Protein AF-A0A3C1H2M7-F1 (afdb_monomer_lite)

Structure (mmCIF, N/CA/C/O backbone):
data_AF-A0A3C1H2M7-F1
#
_entry.id   AF-A0A3C1H2M7-F1
#
loop_
_atom_site.group_PDB
_atom_site.id
_atom_site.type_symbol
_atom_site.label_atom_id
_atom_site.label_alt_id
_atom_site.label_comp_id
_atom_site.label_asym_id
_atom_site.label_entity_id
_atom_site.label_seq_id
_atom_site.pdbx_PDB_ins_code
_atom_site.Cartn_x
_atom_site.Cartn_y
_atom_site.Cartn_z
_atom_site.occupancy
_atom_site.B_iso_or_equiv
_atom_site.auth_seq_id
_atom_site.auth_comp_id
_atom_site.auth_asym_id
_atom_site.auth_atom_id
_atom_site.pdbx_PDB_model_num
ATOM 1 N N . ILE A 1 1 ? -2.797 2.943 5.024 1.00 96.88 1 ILE A N 1
ATOM 2 C CA . ILE A 1 1 ? -1.565 2.755 4.202 1.00 96.88 1 ILE A CA 1
ATOM 3 C C . ILE A 1 1 ? -1.739 3.257 2.765 1.00 96.88 1 ILE A C 1
ATOM 5 O O . ILE A 1 1 ? -1.043 4.190 2.391 1.00 96.88 1 ILE A O 1
ATOM 9 N N . VAL A 1 2 ? -2.667 2.700 1.969 1.00 97.56 2 VAL A N 1
ATOM 10 C CA . VAL A 1 2 ? -2.849 3.058 0.539 1.00 97.56 2 VAL A CA 1
ATOM 11 C C . VAL A 1 2 ? -3.029 4.566 0.310 1.00 97.56 2 VAL A C 1
ATOM 13 O O . VAL A 1 2 ? -2.423 5.123 -0.602 1.00 97.56 2 VAL A O 1
ATOM 16 N N . GLN A 1 3 ? -3.814 5.231 1.163 1.00 97.81 3 GLN A N 1
ATOM 17 C CA . GLN A 1 3 ? -4.021 6.680 1.099 1.00 97.81 3 GLN A CA 1
ATOM 18 C C . GLN A 1 3 ? -2.719 7.475 1.315 1.00 97.81 3 GLN A C 1
ATOM 20 O O . GLN A 1 3 ? -2.407 8.344 0.509 1.00 97.81 3 GLN A O 1
ATOM 25 N N . LEU A 1 4 ? -1.921 7.121 2.331 1.00 98.12 4 LEU A N 1
ATOM 26 C CA . LEU A 1 4 ? -0.629 7.765 2.611 1.00 98.12 4 LEU A CA 1
ATOM 27 C C . LEU A 1 4 ? 0.350 7.612 1.437 1.00 98.12 4 LEU A C 1
ATOM 29 O O . LEU A 1 4 ? 1.023 8.567 1.061 1.00 98.12 4 LEU A O 1
ATOM 33 N N . CYS A 1 5 ? 0.405 6.430 0.812 1.00 98.31 5 CYS A N 1
ATOM 34 C CA . CYS A 1 5 ? 1.242 6.230 -0.374 1.00 98.31 5 CYS A CA 1
ATOM 35 C C . CYS A 1 5 ? 0.803 7.134 -1.530 1.00 98.31 5 CYS A C 1
ATOM 37 O O . CYS A 1 5 ? 1.653 7.739 -2.180 1.00 98.31 5 CYS A O 1
ATOM 39 N N . LYS A 1 6 ? -0.513 7.268 -1.753 1.00 98.12 6 LYS A N 1
ATOM 40 C CA . LYS A 1 6 ? -1.070 8.139 -2.796 1.00 98.12 6 LYS A CA 1
ATOM 41 C C . LYS A 1 6 ? -0.703 9.606 -2.566 1.00 98.12 6 LYS A C 1
ATOM 43 O O . LYS A 1 6 ? -0.338 10.287 -3.518 1.00 98.12 6 LYS A O 1
ATOM 48 N N . GLU A 1 7 ? -0.768 10.077 -1.323 1.00 98.06 7 GLU A N 1
ATOM 49 C CA . GLU A 1 7 ? -0.346 11.432 -0.935 1.00 98.06 7 GLU A CA 1
ATOM 50 C C . GLU A 1 7 ? 1.159 11.653 -1.133 1.00 98.06 7 GLU A C 1
ATOM 52 O O . GLU A 1 7 ? 1.570 12.726 -1.567 1.00 98.06 7 GLU A O 1
ATOM 57 N N . GLY A 1 8 ? 1.976 10.622 -0.905 1.00 97.12 8 GLY A N 1
ATOM 58 C CA . GLY A 1 8 ? 3.412 10.632 -1.194 1.00 97.12 8 GLY A CA 1
ATOM 59 C C . GLY A 1 8 ? 3.784 10.354 -2.659 1.00 97.12 8 GLY A C 1
ATOM 60 O O . GLY A 1 8 ? 4.961 10.181 -2.962 1.00 97.12 8 GLY A O 1
ATOM 61 N N . GLY A 1 9 ? 2.810 10.292 -3.576 1.00 97.31 9 GLY A N 1
ATOM 62 C CA . GLY A 1 9 ? 3.047 10.143 -5.016 1.00 97.31 9 GLY A CA 1
ATOM 63 C C . GLY A 1 9 ? 3.198 8.704 -5.529 1.00 97.31 9 GLY A C 1
ATOM 64 O O . GLY A 1 9 ? 3.425 8.512 -6.722 1.00 97.31 9 GLY A O 1
ATOM 65 N N . VAL A 1 10 ? 3.021 7.683 -4.684 1.00 97.75 10 VAL A N 1
ATOM 66 C CA . VAL A 1 10 ? 3.036 6.267 -5.092 1.00 97.75 10 VAL A CA 1
ATOM 67 C C . VAL A 1 10 ? 1.614 5.725 -5.183 1.00 97.75 10 VAL A C 1
ATOM 69 O O . VAL A 1 10 ? 0.887 5.619 -4.197 1.00 97.75 10 VAL A O 1
ATOM 72 N N . THR A 1 11 ? 1.219 5.319 -6.388 1.00 96.94 11 THR A N 1
ATOM 73 C CA . THR A 1 11 ? -0.083 4.683 -6.617 1.00 96.94 11 THR A CA 1
ATOM 74 C C . THR A 1 11 ? 0.011 3.178 -6.390 1.00 96.94 11 THR A C 1
ATOM 76 O O . THR A 1 11 ? 0.814 2.495 -7.020 1.00 96.94 11 THR A O 1
ATOM 79 N N . LEU A 1 12 ? -0.852 2.653 -5.519 1.00 96.94 12 LEU A N 1
ATOM 80 C CA . LEU A 1 12 ? -0.980 1.222 -5.247 1.00 96.94 12 LEU A CA 1
ATOM 81 C C . LEU A 1 12 ? -2.312 0.678 -5.766 1.00 96.94 12 LEU A C 1
ATOM 83 O O .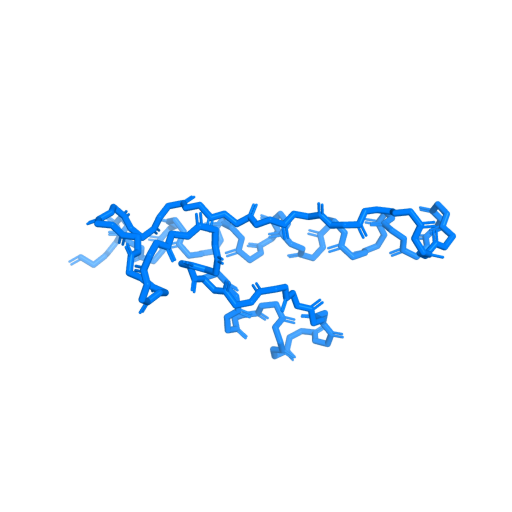 LEU A 1 12 ? -3.258 1.421 -6.033 1.00 96.94 12 LEU A O 1
ATOM 87 N N . THR A 1 13 ? -2.400 -0.650 -5.860 1.00 96.50 13 THR A N 1
ATOM 88 C CA . THR A 1 13 ? -3.704 -1.314 -5.990 1.00 96.50 13 THR A CA 1
ATOM 89 C C . THR A 1 13 ? -4.542 -0.987 -4.748 1.00 96.50 13 THR A C 1
ATOM 91 O O . THR A 1 13 ? -4.009 -0.979 -3.640 1.00 96.50 13 THR A O 1
ATOM 94 N N . GLY A 1 14 ? -5.837 -0.707 -4.919 1.00 95.81 14 GLY A N 1
ATOM 95 C CA . GLY A 1 14 ? -6.726 -0.408 -3.792 1.00 95.81 14 GLY A CA 1
ATOM 96 C C . GLY A 1 14 ? -6.782 -1.544 -2.762 1.00 95.81 14 GLY A C 1
ATOM 97 O O . GLY A 1 14 ? -6.681 -2.716 -3.130 1.00 95.81 14 GLY A O 1
ATOM 98 N N . ALA A 1 15 ? -6.962 -1.189 -1.486 1.00 96.94 15 ALA A N 1
ATOM 99 C CA . ALA A 1 15 ? -7.180 -2.156 -0.409 1.00 96.94 15 ALA A CA 1
ATOM 100 C C . ALA A 1 15 ? -8.403 -3.041 -0.711 1.00 96.94 15 ALA A C 1
ATOM 102 O O . ALA A 1 15 ? -9.338 -2.611 -1.394 1.00 96.94 15 ALA A O 1
ATOM 103 N N . GLY A 1 16 ? -8.351 -4.303 -0.281 1.00 97.62 16 GLY A N 1
ATOM 104 C CA . GLY A 1 16 ? -9.399 -5.293 -0.537 1.00 97.62 16 GLY A CA 1
ATOM 105 C C . GLY A 1 16 ? -9.510 -5.790 -1.981 1.00 97.62 16 GLY A C 1
ATOM 106 O O . GLY A 1 16 ? -10.289 -6.697 -2.243 1.00 97.62 16 GLY A O 1
ATOM 107 N N . ALA A 1 17 ? -8.732 -5.276 -2.943 1.00 97.44 17 ALA A N 1
ATOM 108 C CA . ALA A 1 17 ? -8.872 -5.645 -4.360 1.00 97.44 17 ALA A CA 1
ATOM 109 C C . ALA A 1 17 ? -8.675 -7.144 -4.671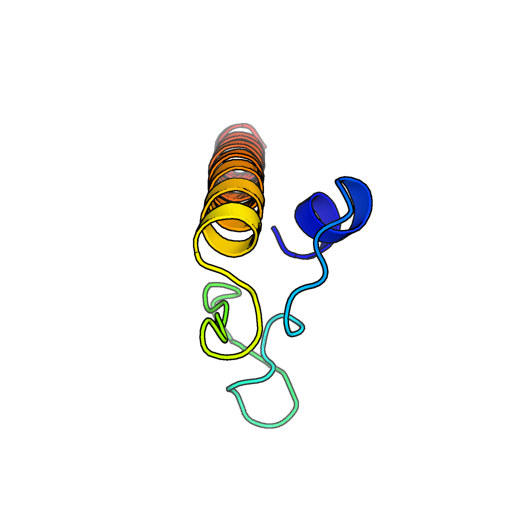 1.00 97.44 17 ALA A C 1
ATOM 111 O O . ALA A 1 17 ? -9.104 -7.609 -5.725 1.00 97.44 17 ALA A O 1
ATOM 112 N N . THR A 1 18 ? -8.013 -7.885 -3.785 1.00 97.38 18 THR A N 1
ATOM 113 C CA . THR A 1 18 ? -7.781 -9.337 -3.864 1.00 97.38 18 THR A CA 1
ATOM 114 C C . THR A 1 18 ? -8.909 -10.165 -3.236 1.00 97.38 18 THR A C 1
ATOM 116 O O . THR A 1 18 ? -8.837 -11.391 -3.250 1.00 97.38 18 THR A O 1
ATOM 119 N N . TYR A 1 19 ? -9.963 -9.514 -2.738 1.00 98.25 19 TYR A N 1
ATOM 120 C CA . TYR A 1 19 ? -11.103 -10.131 -2.067 1.00 98.25 19 TYR A CA 1
ATOM 121 C C . TYR A 1 19 ? -12.399 -9.909 -2.863 1.00 98.25 19 TYR A C 1
ATOM 123 O O . TYR A 1 19 ? -12.547 -8.891 -3.558 1.00 98.25 19 TYR A O 1
ATOM 131 N N . PRO A 1 20 ? -13.380 -10.827 -2.760 1.00 98.12 20 PRO A N 1
ATOM 132 C CA . PRO A 1 20 ? -14.709 -10.621 -3.320 1.00 98.12 20 PRO A CA 1
ATOM 133 C C . PRO A 1 20 ? -15.301 -9.281 -2.881 1.00 98.12 20 PRO A C 1
ATOM 135 O O . PRO A 1 20 ? -15.212 -8.891 -1.719 1.00 98.12 20 PRO A O 1
ATOM 138 N N . TYR A 1 21 ? -15.902 -8.564 -3.831 1.00 97.06 21 TYR A N 1
ATOM 139 C CA . TYR A 1 21 ? -16.548 -7.268 -3.589 1.00 97.06 21 TYR A CA 1
ATOM 140 C C . TYR A 1 21 ? -15.626 -6.175 -3.018 1.00 97.06 21 TYR A C 1
ATOM 142 O O . TYR A 1 21 ? -16.120 -5.161 -2.535 1.00 97.06 21 TYR A O 1
ATOM 150 N N . LYS A 1 22 ? -14.299 -6.344 -3.123 1.00 97.12 22 LYS A N 1
ATOM 151 C CA . LYS A 1 22 ? -13.281 -5.441 -2.562 1.00 97.12 22 LYS A CA 1
ATOM 152 C C . LYS A 1 22 ? -13.309 -5.336 -1.030 1.00 97.12 22 LYS A C 1
ATOM 154 O O . LYS A 1 22 ? -12.887 -4.318 -0.490 1.00 97.12 22 LYS A O 1
ATOM 159 N N . ASN A 1 23 ? -13.819 -6.360 -0.346 1.00 97.81 23 ASN A N 1
ATOM 160 C CA . ASN A 1 23 ? -13.949 -6.371 1.107 1.00 97.81 23 ASN A CA 1
ATOM 161 C C . 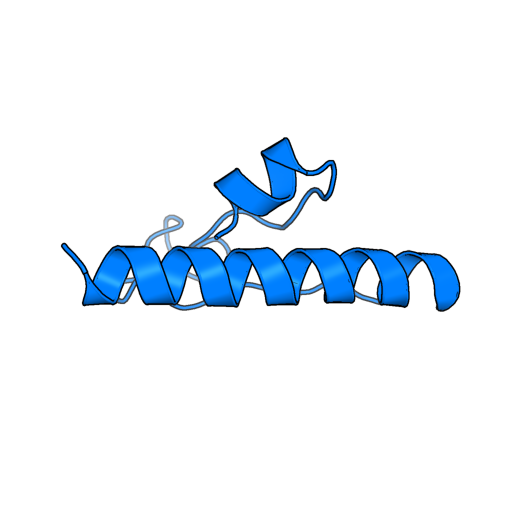ASN A 1 23 ? -12.944 -7.345 1.738 1.00 97.81 23 ASN A C 1
ATOM 163 O O . ASN A 1 23 ? -13.187 -8.551 1.764 1.00 97.81 23 ASN A O 1
ATOM 167 N N . ASP A 1 24 ? -11.821 -6.813 2.220 1.00 98.00 24 ASP A N 1
ATOM 168 C CA . ASP A 1 24 ? -10.892 -7.545 3.085 1.00 98.00 24 ASP A CA 1
ATOM 169 C C . ASP A 1 24 ? -11.381 -7.425 4.539 1.00 98.00 24 ASP A C 1
ATOM 171 O O . ASP A 1 24 ? -11.384 -6.309 5.063 1.00 98.00 24 ASP A O 1
ATOM 175 N N . PRO A 1 25 ? -11.818 -8.524 5.187 1.00 97.75 25 PRO A N 1
ATOM 176 C CA . PRO A 1 25 ? -12.401 -8.473 6.527 1.00 97.75 25 PRO A CA 1
ATOM 177 C C . PRO A 1 25 ? -11.437 -7.943 7.595 1.00 97.75 25 PRO A C 1
ATOM 179 O O . PRO A 1 25 ? -11.904 -7.424 8.606 1.00 97.75 25 PRO A O 1
ATOM 182 N N . ASP A 1 26 ? -10.126 -8.045 7.360 1.00 97.12 26 ASP A N 1
ATOM 183 C CA . ASP A 1 26 ? -9.095 -7.657 8.323 1.00 97.12 26 ASP A CA 1
ATOM 184 C C . ASP A 1 26 ? -8.370 -6.352 7.936 1.00 97.12 26 ASP A C 1
ATOM 186 O O . ASP A 1 26 ? -7.450 -5.945 8.641 1.00 97.12 26 ASP A O 1
ATOM 190 N N . ASP A 1 27 ? -8.748 -5.713 6.816 1.00 96.56 27 ASP A N 1
ATOM 191 C CA . ASP A 1 27 ? -8.098 -4.513 6.243 1.00 96.56 27 ASP A CA 1
ATOM 192 C C . ASP A 1 27 ? -6.553 -4.577 6.288 1.00 96.56 27 ASP A C 1
ATOM 194 O O . ASP A 1 27 ? -5.865 -3.652 6.727 1.00 96.56 27 ASP A O 1
ATOM 198 N N . SER A 1 28 ? -5.987 -5.715 5.872 1.00 96.62 28 SER A N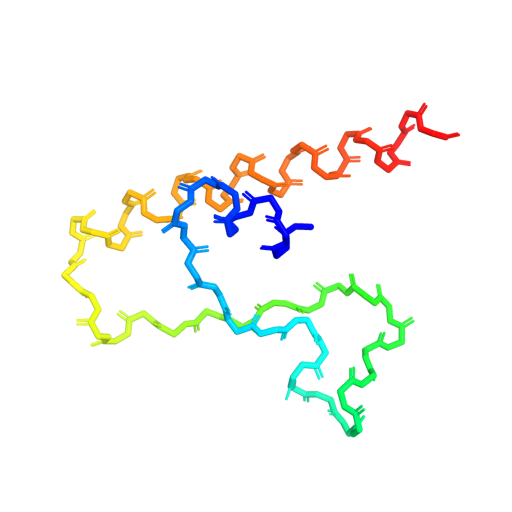 1
ATOM 199 C CA . SER A 1 28 ? -4.581 -6.065 6.121 1.00 96.62 28 SER A CA 1
ATOM 200 C C . SER A 1 28 ? -3.796 -6.438 4.862 1.00 96.62 28 SER A C 1
ATOM 202 O O . SER A 1 28 ? -2.560 -6.432 4.874 1.00 96.62 28 SER A O 1
ATOM 204 N N . ASN A 1 29 ? -4.470 -6.734 3.747 1.00 97.81 29 ASN A N 1
ATOM 205 C CA . ASN A 1 29 ? -3.819 -7.155 2.514 1.00 97.81 29 ASN A CA 1
ATOM 206 C C . ASN A 1 29 ? -3.556 -5.991 1.548 1.00 97.81 29 ASN A C 1
ATOM 208 O O . ASN A 1 29 ? -4.459 -5.258 1.139 1.00 97.81 29 ASN A O 1
ATOM 212 N N . ILE A 1 30 ? -2.306 -5.887 1.088 1.00 97.62 30 ILE A N 1
ATOM 213 C CA . ILE A 1 30 ? -1.902 -4.966 0.021 1.00 97.62 30 ILE A CA 1
ATOM 214 C C . ILE A 1 30 ? -1.146 -5.745 -1.053 1.00 97.62 30 ILE A C 1
ATOM 216 O O . ILE A 1 30 ? -0.130 -6.385 -0.786 1.00 97.62 30 ILE A O 1
ATOM 220 N N . ARG A 1 31 ? -1.621 -5.659 -2.299 1.00 97.69 31 ARG A N 1
ATOM 221 C CA . ARG A 1 31 ? -0.974 -6.286 -3.458 1.00 97.69 31 ARG A CA 1
ATOM 222 C C . ARG A 1 31 ? 0.101 -5.373 -4.051 1.00 97.69 31 ARG A C 1
ATOM 224 O O . ARG A 1 31 ? -0.201 -4.249 -4.452 1.00 97.69 31 ARG A O 1
ATOM 231 N N . ILE A 1 32 ? 1.309 -5.907 -4.225 1.00 96.25 32 ILE A N 1
ATOM 232 C CA . ILE A 1 32 ? 2.418 -5.258 -4.940 1.00 96.25 32 ILE A CA 1
ATOM 233 C C . ILE A 1 32 ? 2.597 -5.910 -6.319 1.00 96.25 32 ILE A C 1
ATOM 235 O O . ILE A 1 32 ? 2.579 -7.134 -6.434 1.00 96.25 32 ILE A O 1
ATOM 239 N N . ALA A 1 33 ? 2.761 -5.098 -7.366 1.00 95.50 33 ALA A N 1
ATOM 240 C CA . ALA A 1 33 ? 2.991 -5.550 -8.742 1.00 95.50 33 ALA A CA 1
ATOM 241 C C . ALA A 1 33 ? 4.346 -5.010 -9.255 1.00 95.50 33 ALA A C 1
ATOM 243 O O . ALA A 1 33 ? 4.394 -3.905 -9.792 1.00 95.50 33 ALA A O 1
ATOM 244 N N . PRO A 1 34 ? 5.455 -5.750 -9.070 1.00 95.38 34 PRO A N 1
ATOM 245 C CA . PRO A 1 34 ? 6.810 -5.221 -9.255 1.00 95.38 34 PRO A CA 1
ATOM 246 C C . PRO A 1 34 ? 7.334 -5.283 -10.698 1.00 95.38 34 PRO A C 1
ATOM 248 O O . PRO A 1 34 ? 8.423 -4.796 -10.965 1.00 95.38 34 PRO A O 1
ATOM 251 N N . THR A 1 35 ? 6.606 -5.901 -11.632 1.00 97.00 35 THR A N 1
ATOM 252 C CA . THR A 1 35 ? 7.139 -6.290 -12.953 1.00 97.00 35 THR A CA 1
ATOM 253 C C . THR A 1 35 ? 7.240 -5.157 -13.977 1.00 97.00 35 THR A C 1
ATOM 255 O O . THR A 1 35 ? 7.872 -5.343 -15.010 1.00 97.00 35 THR A O 1
ATOM 258 N N . TYR A 1 36 ? 6.577 -4.023 -13.742 1.00 94.94 36 TYR A N 1
ATOM 259 C CA . TYR A 1 36 ? 6.575 -2.869 -14.648 1.00 94.94 36 TYR A CA 1
ATOM 260 C C . TYR A 1 36 ? 7.711 -1.857 -14.388 1.00 94.94 36 TYR A C 1
ATOM 262 O O . TYR A 1 36 ? 8.409 -1.521 -15.345 1.00 94.94 36 TYR A O 1
ATOM 270 N N . PRO A 1 37 ? 7.909 -1.340 -13.154 1.00 95.62 37 PRO A N 1
ATOM 271 C CA . PRO A 1 37 ? 8.929 -0.321 -12.895 1.00 95.62 37 PRO A CA 1
ATOM 272 C C . PRO A 1 37 ? 10.354 -0.879 -12.988 1.00 95.62 37 PRO A C 1
ATOM 274 O O . PRO A 1 37 ? 10.593 -2.071 -12.781 1.00 95.62 37 PRO A O 1
ATOM 277 N N . LYS A 1 38 ? 11.328 0.004 -13.237 1.00 97.69 38 LYS A N 1
ATOM 278 C CA . LYS A 1 38 ? 12.751 -0.350 -13.098 1.00 97.69 38 LYS A CA 1
ATOM 279 C C . LYS A 1 38 ? 13.092 -0.608 -11.627 1.00 97.69 38 LYS A C 1
ATOM 281 O O . LYS A 1 38 ? 12.438 -0.074 -10.736 1.00 97.69 38 LYS A O 1
ATOM 286 N N . CYS A 1 39 ? 14.165 -1.355 -11.357 1.00 97.69 39 CYS A N 1
ATOM 287 C CA . CYS A 1 39 ? 14.581 -1.670 -9.983 1.00 97.69 39 CYS A CA 1
ATOM 288 C C . CYS A 1 39 ? 14.812 -0.424 -9.110 1.00 97.69 39 CYS A C 1
ATOM 290 O O . CYS A 1 39 ? 14.465 -0.439 -7.933 1.00 97.69 39 CYS A O 1
ATOM 292 N N . GLU A 1 40 ? 15.364 0.654 -9.672 1.00 97.81 40 GLU A N 1
ATOM 293 C CA . GLU A 1 40 ? 15.605 1.914 -8.952 1.00 97.81 40 GLU A CA 1
ATOM 294 C C . GLU A 1 40 ? 14.289 2.588 -8.529 1.00 97.81 40 GLU A C 1
ATOM 296 O O . GLU A 1 40 ? 14.097 2.899 -7.356 1.00 97.81 40 GLU A O 1
ATOM 301 N N . GLU A 1 41 ? 13.340 2.717 -9.460 1.00 97.62 41 GLU A N 1
ATOM 302 C CA . GLU A 1 41 ? 12.001 3.265 -9.197 1.00 97.62 41 GLU A CA 1
ATOM 303 C C . GLU A 1 41 ? 11.221 2.392 -8.205 1.00 97.62 41 GLU A C 1
ATOM 305 O O . GLU A 1 41 ? 10.568 2.903 -7.296 1.00 97.62 41 GLU A O 1
ATOM 310 N N . LEU A 1 42 ? 11.313 1.064 -8.351 1.00 98.00 42 LEU A N 1
ATOM 311 C CA . LEU A 1 42 ? 10.694 0.110 -7.434 1.00 98.00 42 LEU A CA 1
ATOM 312 C C . LEU A 1 42 ? 11.266 0.254 -6.021 1.00 98.00 42 LEU A C 1
ATOM 314 O O . LEU A 1 42 ? 10.504 0.250 -5.059 1.00 98.00 42 LEU A O 1
ATOM 318 N N . THR A 1 43 ? 12.585 0.409 -5.895 1.00 98.31 43 THR A N 1
ATOM 319 C CA . THR A 1 43 ? 13.253 0.595 -4.598 1.00 98.31 43 THR A CA 1
ATOM 320 C C . THR A 1 43 ? 12.732 1.854 -3.916 1.00 98.31 43 THR A C 1
ATOM 322 O O . THR A 1 43 ? 12.239 1.775 -2.792 1.00 98.31 43 THR A O 1
ATOM 325 N N . GLN A 1 44 ? 12.718 2.985 -4.626 1.00 98.19 44 GLN A N 1
ATOM 326 C CA . GLN A 1 44 ? 12.203 4.249 -4.097 1.00 98.19 44 GLN A CA 1
ATOM 327 C C . GLN A 1 44 ? 10.719 4.152 -3.695 1.00 98.19 44 GLN A C 1
ATOM 329 O O . GLN A 1 44 ? 10.319 4.620 -2.626 1.00 98.19 44 GLN A O 1
ATOM 334 N N . ALA A 1 45 ? 9.888 3.501 -4.516 1.00 98.38 45 ALA A N 1
ATOM 335 C CA . ALA A 1 45 ? 8.478 3.292 -4.199 1.00 98.38 45 ALA A CA 1
ATOM 336 C C . ALA A 1 45 ? 8.282 2.406 -2.953 1.00 98.38 45 ALA A C 1
ATOM 338 O O . ALA A 1 45 ? 7.372 2.651 -2.155 1.00 98.38 45 ALA A O 1
ATOM 339 N N . MET A 1 46 ? 9.131 1.390 -2.765 1.00 98.44 46 MET A N 1
ATOM 340 C CA . MET A 1 46 ? 9.077 0.489 -1.610 1.00 98.44 46 MET A CA 1
ATOM 341 C C . MET A 1 46 ? 9.590 1.125 -0.322 1.00 98.44 46 MET A C 1
ATOM 343 O O . MET A 1 46 ? 9.051 0.828 0.745 1.00 98.44 46 MET A O 1
ATOM 347 N N . GLU A 1 47 ? 10.549 2.044 -0.398 1.00 98.62 47 GLU A N 1
ATOM 348 C CA . GLU A 1 47 ? 10.964 2.852 0.751 1.00 98.62 47 GLU A CA 1
ATOM 349 C C . GLU A 1 47 ? 9.808 3.716 1.264 1.00 98.62 47 GLU A C 1
ATOM 351 O O . GLU A 1 47 ? 9.468 3.649 2.450 1.00 98.62 47 GLU A O 1
ATOM 356 N N . LEU A 1 48 ? 9.136 4.453 0.369 1.00 98.56 48 LEU A N 1
ATOM 357 C CA . LEU A 1 48 ? 7.955 5.237 0.736 1.00 98.56 48 LEU A CA 1
ATOM 358 C C . LEU A 1 48 ? 6.839 4.342 1.292 1.00 98.56 48 LEU A C 1
ATOM 360 O O . LEU A 1 48 ? 6.257 4.659 2.328 1.00 98.56 48 LEU A O 1
ATOM 364 N N . PHE A 1 49 ? 6.558 3.207 0.648 1.00 98.50 49 PHE A N 1
ATOM 365 C CA . PHE A 1 49 ? 5.573 2.246 1.145 1.00 98.50 49 PHE A CA 1
ATOM 366 C C . PHE A 1 49 ? 5.881 1.798 2.577 1.00 98.50 49 PHE A C 1
ATOM 368 O O . PHE A 1 49 ? 5.000 1.851 3.434 1.00 98.50 49 PHE A O 1
ATOM 375 N N . CYS A 1 50 ? 7.131 1.426 2.870 1.00 98.56 50 CYS A N 1
ATOM 376 C CA . CYS A 1 50 ? 7.549 1.034 4.215 1.00 98.56 50 CYS A CA 1
ATOM 377 C C . CYS A 1 50 ? 7.345 2.159 5.240 1.00 98.56 50 CYS A C 1
ATOM 379 O O . CYS A 1 50 ? 6.940 1.887 6.372 1.00 98.56 50 CYS A O 1
ATOM 381 N N . ILE A 1 51 ? 7.601 3.416 4.863 1.00 98.62 51 ILE A N 1
ATOM 382 C CA . ILE A 1 51 ? 7.330 4.584 5.714 1.00 98.62 51 ILE A CA 1
ATOM 383 C C . ILE A 1 51 ? 5.826 4.696 5.999 1.00 98.62 51 ILE A C 1
ATOM 385 O O . ILE A 1 51 ? 5.433 4.794 7.160 1.00 98.62 51 ILE A O 1
ATOM 389 N N . CYS A 1 52 ? 4.978 4.609 4.972 1.00 98.44 52 CYS A N 1
ATOM 390 C CA . CYS A 1 52 ? 3.523 4.675 5.121 1.00 98.44 52 CYS A CA 1
ATOM 391 C C . CYS A 1 52 ? 2.951 3.521 5.963 1.00 98.44 52 CYS A C 1
ATOM 393 O O . CYS A 1 52 ? 1.998 3.736 6.711 1.00 98.44 52 CYS A O 1
ATOM 395 N N . VAL A 1 53 ? 3.517 2.311 5.861 1.00 98.19 53 VAL A N 1
ATOM 396 C CA . VAL A 1 53 ? 3.155 1.161 6.713 1.00 98.19 53 VAL A CA 1
ATOM 397 C C . VAL A 1 53 ? 3.477 1.459 8.173 1.00 98.19 53 VAL A C 1
ATOM 399 O O . VAL A 1 53 ? 2.605 1.323 9.027 1.00 98.19 53 VAL A O 1
ATOM 402 N N . LYS A 1 54 ? 4.705 1.907 8.461 1.00 98.44 54 LYS A N 1
ATOM 403 C CA . LYS A 1 54 ? 5.131 2.246 9.827 1.00 98.44 54 LYS A CA 1
ATOM 404 C C . LYS A 1 54 ? 4.278 3.363 10.424 1.00 98.44 54 LYS A C 1
ATOM 406 O O . LYS A 1 54 ? 3.865 3.248 11.571 1.00 98.44 54 LYS A O 1
ATOM 411 N N . LEU A 1 55 ? 3.995 4.411 9.649 1.00 98.19 55 LEU A N 1
ATOM 412 C CA . LEU A 1 55 ? 3.169 5.528 10.099 1.00 98.19 55 LEU A CA 1
ATOM 413 C C . LEU A 1 55 ? 1.744 5.070 10.433 1.00 98.19 55 LEU A C 1
ATOM 415 O O . LEU A 1 55 ? 1.285 5.309 11.544 1.00 98.19 55 LEU A O 1
ATOM 419 N N . ALA A 1 56 ? 1.087 4.337 9.528 1.00 97.50 56 ALA A N 1
ATOM 420 C CA . ALA A 1 56 ? -0.259 3.817 9.770 1.00 97.50 56 ALA A CA 1
ATOM 421 C C . ALA A 1 56 ? -0.316 2.870 10.983 1.00 97.50 56 ALA A C 1
ATOM 423 O O . ALA A 1 56 ? -1.262 2.930 11.763 1.00 97.50 56 ALA A O 1
ATOM 424 N N . ALA A 1 57 ? 0.703 2.023 11.167 1.00 97.69 57 ALA A N 1
ATOM 425 C CA . ALA A 1 57 ? 0.789 1.137 12.325 1.00 97.69 57 ALA A CA 1
ATOM 426 C C . ALA A 1 57 ? 0.936 1.924 13.639 1.00 97.69 57 ALA A C 1
ATOM 428 O O . ALA A 1 57 ? 0.269 1.613 14.623 1.00 97.69 57 ALA A O 1
ATOM 429 N N . LEU A 1 58 ? 1.774 2.966 13.662 1.00 98.06 58 LEU A N 1
ATOM 430 C CA . LEU A 1 58 ? 1.921 3.836 14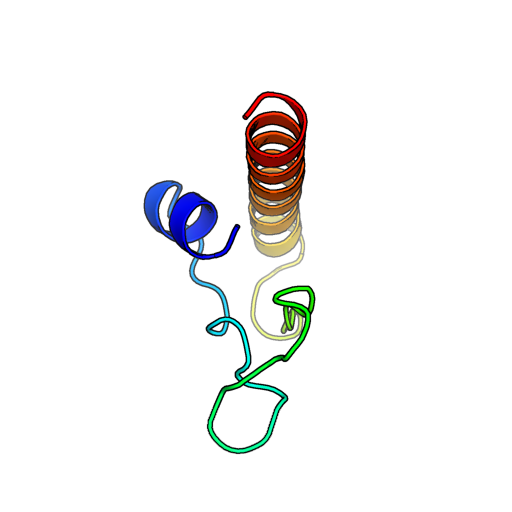.833 1.00 98.06 58 LEU A CA 1
ATOM 431 C C . LEU A 1 58 ? 0.630 4.604 15.138 1.00 98.06 58 LEU A C 1
ATOM 433 O O . LEU A 1 58 ? 0.228 4.666 16.297 1.00 98.06 58 LEU A O 1
ATOM 437 N N . GLU A 1 59 ? -0.043 5.144 14.121 1.00 96.75 59 GLU A N 1
ATOM 438 C CA . GLU A 1 59 ? -1.350 5.798 14.271 1.00 96.75 59 GLU A CA 1
ATOM 439 C C . GLU A 1 59 ? -2.421 4.849 14.825 1.00 96.75 59 GLU A C 1
ATOM 441 O O . GLU A 1 59 ? -3.251 5.270 15.626 1.00 96.75 59 GLU A O 1
ATOM 446 N N . GLN A 1 60 ? -2.403 3.572 14.427 1.00 95.06 60 GLN A N 1
ATOM 447 C CA . GLN A 1 60 ? -3.319 2.556 14.948 1.00 95.06 60 GLN A CA 1
ATOM 448 C C . GLN A 1 60 ? -3.031 2.197 16.413 1.00 95.06 60 GLN A C 1
ATOM 450 O O . GLN A 1 60 ? -3.966 1.955 17.164 1.00 95.06 60 GLN A O 1
ATOM 455 N N . LEU A 1 61 ? -1.759 2.160 16.822 1.00 96.00 61 LEU A N 1
ATOM 456 C CA . LEU A 1 61 ? -1.350 1.823 18.194 1.00 96.00 61 LEU A CA 1
ATOM 457 C C . LEU A 1 61 ? -1.536 2.969 19.197 1.00 96.00 61 LEU A C 1
ATOM 459 O O . LEU A 1 61 ? -1.550 2.726 20.401 1.00 96.00 61 LEU A O 1
ATOM 463 N N . THR A 1 62 ? -1.581 4.211 18.716 1.00 93.44 62 THR A N 1
ATOM 464 C CA . THR A 1 62 ? -1.639 5.420 19.560 1.00 93.44 62 THR A CA 1
ATOM 465 C C . THR A 1 62 ? -3.017 6.076 19.607 1.00 93.44 62 THR A C 1
ATOM 467 O O . THR A 1 62 ? -3.200 7.041 20.351 1.00 93.44 62 THR A O 1
ATOM 470 N N . LYS A 1 63 ? -3.974 5.553 18.841 1.00 66.62 63 LYS A N 1
ATOM 471 C CA . LYS A 1 63 ? -5.404 5.835 18.987 1.00 66.62 63 LYS A CA 1
ATOM 472 C C . LYS A 1 63 ? -6.033 4.904 20.013 1.00 66.62 63 LYS A C 1
ATOM 474 O O . LYS A 1 63 ? -6.948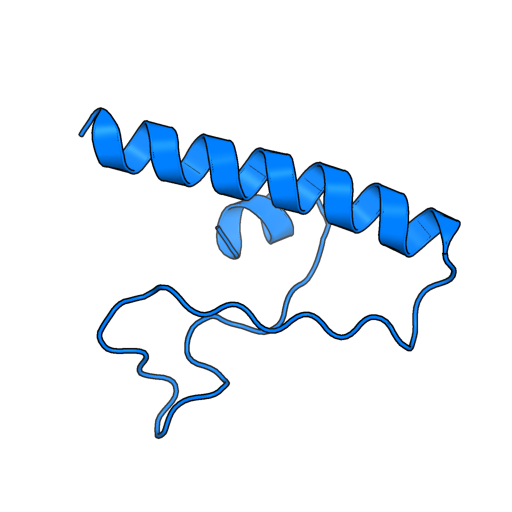 5.390 20.710 1.00 66.62 63 LYS A O 1
#

pLDDT: mean 96.89, std 3.98, range [66.62, 98.62]

Radius of gyration: 12.51 Å; chains: 1; bounding box: 32×22×34 Å

Foldseek 3Di:
DQVQLVVVVHHFDDQLPVDVPSDDPVSPDGDDDQPPDDPVVSVVSVVSVVVVVVVVVVVVVVD

Sequence (63 aa):
IVQLCKEGGVTLTGAGATYPYKNDPDDSNIRIAPTYPKCEELTQAMELFCICVKLAALEQLTK

Secondary structure (DSSP, 8-state):
-HHHHHHTT---PPTTTTSGGG--TTS------TTSS-HHHHHHHHHHHHHHHHHHHHHHHH-